Protein AF-A0A2J8FUW6-F1 (afdb_monomer_lite)

Sequence (64 aa):
MHIAENYNGTYKEATIRKTYEDPYTHELKEWWNSVTQGMGPKTTTRDAAQDLEIFGMAMKHHYG

Radius of gyration: 19.72 Å; chains: 1; bounding box: 43×26×52 Å

Structure (mmCIF, N/CA/C/O backbone):
data_AF-A0A2J8FUW6-F1
#
_entry.id   AF-A0A2J8FUW6-F1
#
loop_
_atom_site.group_PDB
_atom_site.id
_atom_site.type_symbol
_atom_site.label_atom_id
_atom_site.label_alt_id
_atom_site.label_comp_id
_atom_site.label_asym_id
_atom_site.label_entity_id
_atom_site.label_seq_id
_atom_site.pdbx_PDB_ins_code
_atom_site.Cartn_x
_atom_site.Cartn_y
_atom_site.Cartn_z
_atom_site.occupancy
_atom_site.B_iso_or_equiv
_atom_site.auth_seq_id
_atom_site.auth_comp_id
_atom_site.auth_asym_id
_atom_site.auth_atom_id
_atom_site.pdbx_PDB_model_num
ATOM 1 N N . MET A 1 1 ? 10.122 3.989 -12.807 1.00 79.44 1 MET A N 1
ATOM 2 C CA . MET A 1 1 ? 10.726 5.080 -13.608 1.00 79.44 1 MET A CA 1
ATOM 3 C C . MET A 1 1 ? 10.415 4.774 -15.053 1.00 79.44 1 MET A C 1
ATOM 5 O O . MET A 1 1 ? 10.720 3.665 -15.482 1.00 79.44 1 MET A O 1
ATOM 9 N N . HIS A 1 2 ? 9.756 5.697 -15.745 1.00 83.06 2 HIS A N 1
ATOM 10 C CA . HIS A 1 2 ? 9.435 5.551 -17.162 1.00 83.06 2 HIS A CA 1
ATOM 11 C C . HIS A 1 2 ? 10.532 6.228 -17.976 1.00 83.06 2 HIS A C 1
ATOM 13 O O . HIS A 1 2 ? 10.924 7.350 -17.659 1.00 83.06 2 HIS A O 1
ATOM 19 N N . ILE A 1 3 ? 11.061 5.515 -18.964 1.00 85.25 3 ILE A N 1
ATOM 20 C CA . ILE A 1 3 ? 12.077 6.010 -19.887 1.00 85.25 3 ILE A CA 1
ATOM 21 C C . ILE A 1 3 ? 11.503 5.856 -21.285 1.00 85.25 3 ILE A C 1
ATOM 23 O O . ILE A 1 3 ? 11.179 4.744 -21.698 1.00 85.25 3 ILE A O 1
ATOM 27 N N . ALA A 1 4 ? 11.386 6.977 -21.986 1.00 89.81 4 ALA A N 1
ATOM 28 C CA . ALA A 1 4 ? 11.034 7.034 -23.393 1.00 89.81 4 ALA A CA 1
ATOM 29 C C . ALA A 1 4 ? 12.216 7.660 -24.137 1.00 89.81 4 ALA A C 1
ATOM 31 O O . ALA A 1 4 ? 12.609 8.788 -23.837 1.00 89.81 4 ALA A O 1
ATOM 32 N N . GLU A 1 5 ? 12.814 6.917 -25.063 1.00 90.00 5 GLU A N 1
ATOM 33 C CA . GLU A 1 5 ? 14.002 7.348 -25.802 1.00 90.00 5 GLU A CA 1
ATOM 34 C C . GLU A 1 5 ? 13.901 6.994 -27.291 1.00 90.00 5 GLU A C 1
ATOM 36 O O . GLU A 1 5 ? 13.259 6.016 -27.679 1.00 90.00 5 GLU A O 1
ATOM 41 N N . ASN A 1 6 ? 14.548 7.792 -28.145 1.00 88.12 6 ASN A N 1
ATOM 42 C CA . ASN A 1 6 ? 14.817 7.394 -29.524 1.00 88.12 6 ASN A CA 1
ATOM 43 C C . ASN A 1 6 ? 16.163 6.666 -29.554 1.00 88.12 6 ASN A C 1
ATOM 45 O O . ASN A 1 6 ? 17.202 7.270 -29.290 1.00 88.12 6 ASN A O 1
ATOM 49 N N . TYR A 1 7 ? 16.137 5.375 -29.871 1.00 86.00 7 TYR A N 1
ATOM 50 C CA . TYR A 1 7 ? 17.327 4.544 -29.986 1.00 86.00 7 TYR A CA 1
ATOM 51 C C . TYR A 1 7 ? 17.455 4.050 -31.429 1.00 86.00 7 TYR A C 1
ATOM 53 O O . TYR A 1 7 ? 16.605 3.304 -31.917 1.00 86.00 7 TYR A O 1
ATOM 61 N N . ASN A 1 8 ? 18.506 4.488 -32.131 1.00 87.94 8 ASN A N 1
ATOM 62 C CA . ASN A 1 8 ? 18.775 4.163 -33.540 1.00 87.94 8 ASN A CA 1
ATOM 63 C C . ASN A 1 8 ? 17.586 4.432 -34.486 1.00 87.94 8 ASN A C 1
ATOM 65 O O . ASN A 1 8 ? 17.258 3.610 -35.340 1.00 87.94 8 ASN A O 1
ATOM 69 N N . GLY A 1 9 ? 16.907 5.571 -34.319 1.00 89.75 9 GLY A N 1
ATOM 70 C CA . GLY A 1 9 ? 15.767 5.955 -35.157 1.00 89.75 9 GLY A CA 1
ATOM 71 C C . GLY A 1 9 ? 14.448 5.278 -34.781 1.00 89.75 9 GLY A C 1
ATOM 72 O O . GLY A 1 9 ? 13.427 5.577 -35.393 1.00 89.75 9 GLY A O 1
ATOM 73 N N . THR A 1 10 ? 14.437 4.416 -33.760 1.00 84.75 10 THR A N 1
ATOM 74 C CA . THR A 1 10 ? 13.236 3.718 -33.285 1.00 84.75 10 THR A CA 1
ATOM 75 C C . THR A 1 10 ? 12.835 4.233 -31.904 1.00 84.75 10 THR A C 1
ATOM 77 O O . THR A 1 10 ? 13.685 4.418 -31.033 1.00 84.75 10 THR A O 1
ATOM 80 N N . TYR A 1 11 ? 11.538 4.465 -31.687 1.00 90.50 11 TYR A N 1
ATOM 81 C CA . TYR A 1 11 ? 11.008 4.786 -30.360 1.00 90.50 11 TYR A CA 1
ATOM 82 C C . TYR A 1 11 ? 11.073 3.553 -29.455 1.00 90.50 11 TYR A C 1
ATOM 84 O O . TYR A 1 11 ? 10.564 2.488 -29.811 1.00 90.50 11 TYR A O 1
ATOM 92 N N . LYS A 1 12 ? 11.689 3.705 -28.284 1.00 90.94 12 LYS A N 1
ATOM 93 C CA . LYS A 1 12 ? 11.784 2.669 -27.261 1.00 90.94 12 LYS A CA 1
ATOM 94 C C . LYS A 1 12 ? 11.244 3.206 -25.946 1.00 90.94 12 LYS A C 1
ATOM 96 O O . LYS A 1 12 ? 11.655 4.264 -25.475 1.00 90.94 12 LYS A O 1
ATOM 101 N N . GLU A 1 13 ? 10.368 2.422 -25.332 1.00 91.81 13 GLU A N 1
ATOM 102 C CA . GLU A 1 13 ? 9.802 2.718 -24.024 1.00 91.81 13 GLU A CA 1
ATOM 103 C C . GLU A 1 13 ? 10.109 1.583 -23.051 1.00 91.81 13 GLU A C 1
ATOM 105 O O . GLU A 1 13 ? 9.928 0.403 -23.360 1.00 91.81 13 GLU A O 1
ATOM 110 N N . ALA A 1 14 ? 10.608 1.939 -21.873 1.00 89.56 14 ALA A N 1
ATOM 111 C CA . ALA A 1 14 ? 10.930 1.000 -20.815 1.00 89.56 14 ALA A CA 1
ATOM 112 C C . ALA A 1 14 ? 10.417 1.511 -19.471 1.00 89.56 14 ALA A C 1
ATOM 114 O O . ALA A 1 14 ? 10.490 2.697 -19.145 1.00 89.56 14 ALA A O 1
ATOM 115 N N . THR A 1 15 ? 9.943 0.580 -18.647 1.00 87.25 15 THR A N 1
ATOM 116 C CA . THR A 1 15 ? 9.614 0.855 -17.250 1.00 87.25 15 THR A CA 1
ATOM 117 C C . THR A 1 15 ? 10.600 0.115 -16.365 1.00 87.25 15 THR A C 1
ATOM 119 O O . THR A 1 15 ? 10.583 -1.113 -16.291 1.00 87.25 15 THR A O 1
ATOM 122 N N . ILE A 1 16 ? 11.448 0.862 -15.662 1.00 86.00 16 ILE A N 1
ATOM 123 C CA . ILE A 1 16 ? 12.328 0.283 -14.649 1.00 86.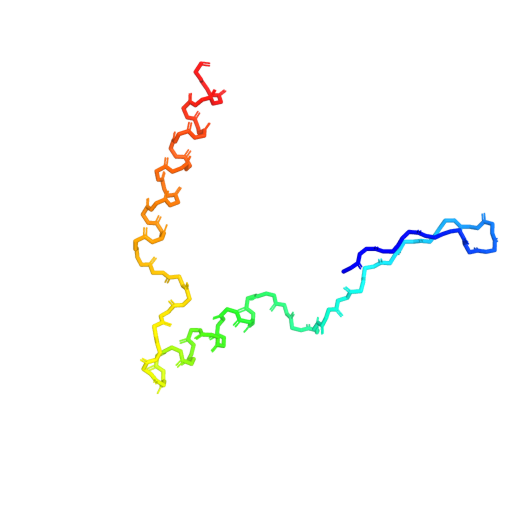00 16 ILE A CA 1
ATOM 124 C C . ILE A 1 16 ? 11.492 -0.016 -13.406 1.00 86.00 16 ILE A C 1
ATOM 126 O O . ILE A 1 16 ? 10.943 0.904 -12.777 1.00 86.00 16 ILE A O 1
ATOM 130 N N . ARG A 1 17 ? 11.429 -1.304 -13.053 1.00 85.00 17 ARG A N 1
ATOM 131 C CA . ARG A 1 17 ? 10.863 -1.800 -11.797 1.00 85.00 17 ARG A CA 1
ATOM 132 C C . ARG A 1 17 ? 11.962 -1.860 -10.740 1.00 85.00 17 ARG A C 1
ATOM 134 O O . ARG A 1 17 ? 13.036 -2.389 -10.995 1.00 85.00 17 ARG A O 1
ATOM 141 N N . LYS A 1 18 ? 11.695 -1.299 -9.558 1.00 85.19 18 LYS A N 1
ATOM 142 C CA . LYS A 1 18 ? 12.650 -1.298 -8.432 1.00 85.19 18 LYS A CA 1
ATOM 143 C C . LYS A 1 18 ? 12.757 -2.662 -7.748 1.00 85.19 18 LYS A C 1
ATOM 145 O O . LYS A 1 18 ? 13.772 -2.958 -7.134 1.00 85.19 18 LYS A O 1
ATOM 150 N N . THR A 1 19 ? 11.700 -3.458 -7.837 1.00 85.62 19 THR A N 1
ATOM 151 C CA . THR A 1 19 ? 11.599 -4.793 -7.256 1.00 85.62 19 THR A CA 1
ATOM 152 C C . THR A 1 19 ? 10.877 -5.711 -8.239 1.00 85.62 19 THR A C 1
ATOM 154 O O . THR A 1 19 ? 10.065 -5.248 -9.047 1.00 85.62 19 THR A O 1
ATOM 157 N N . TYR A 1 20 ? 11.209 -7.001 -8.186 1.00 87.56 20 TYR A N 1
ATOM 158 C CA . TYR A 1 20 ? 10.468 -8.056 -8.879 1.00 87.56 20 TYR A CA 1
ATOM 159 C C . TYR A 1 20 ? 9.209 -8.470 -8.116 1.00 87.56 20 TYR A C 1
ATOM 161 O O . TYR A 1 20 ? 8.343 -9.126 -8.687 1.00 87.56 20 TYR A O 1
ATOM 169 N N . GLU A 1 21 ? 9.112 -8.083 -6.845 1.00 92.50 21 GLU A N 1
ATOM 170 C CA . GLU A 1 21 ? 7.937 -8.327 -6.024 1.00 92.50 21 GLU A CA 1
ATOM 171 C C . GLU A 1 21 ? 6.794 -7.447 -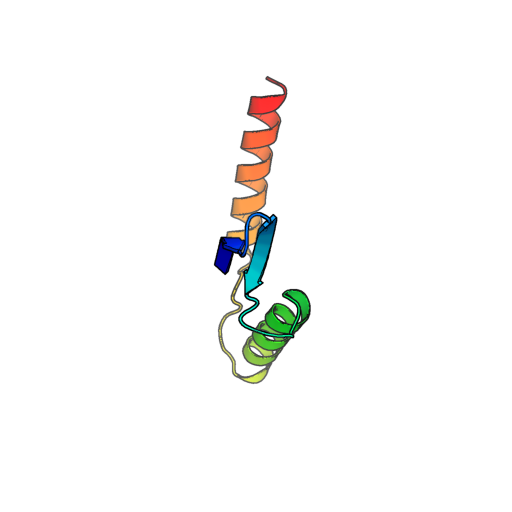6.506 1.00 92.50 21 GLU A C 1
ATOM 173 O O . GLU A 1 21 ? 6.963 -6.256 -6.790 1.00 92.50 21 GLU A O 1
ATOM 178 N N . ASP A 1 22 ? 5.622 -8.052 -6.620 1.00 91.06 22 ASP A N 1
ATOM 179 C CA . ASP A 1 22 ? 4.415 -7.307 -6.898 1.00 91.06 22 ASP A CA 1
ATOM 180 C C . ASP A 1 22 ? 3.979 -6.512 -5.647 1.00 91.06 22 ASP A C 1
ATOM 182 O O . ASP A 1 22 ? 4.385 -6.830 -4.521 1.00 91.06 22 ASP A O 1
ATOM 186 N N . PRO A 1 23 ? 3.144 -5.475 -5.820 1.00 90.88 23 PRO A N 1
ATOM 187 C CA . PRO A 1 23 ? 2.685 -4.660 -4.703 1.00 90.88 23 PRO A CA 1
ATOM 188 C C . PRO A 1 23 ? 1.980 -5.458 -3.598 1.00 90.88 23 PRO A C 1
ATOM 190 O O . PRO A 1 23 ? 2.194 -5.155 -2.430 1.00 90.88 23 PRO A O 1
ATOM 193 N N . TYR A 1 24 ? 1.207 -6.504 -3.919 1.00 93.12 24 TYR A N 1
ATOM 1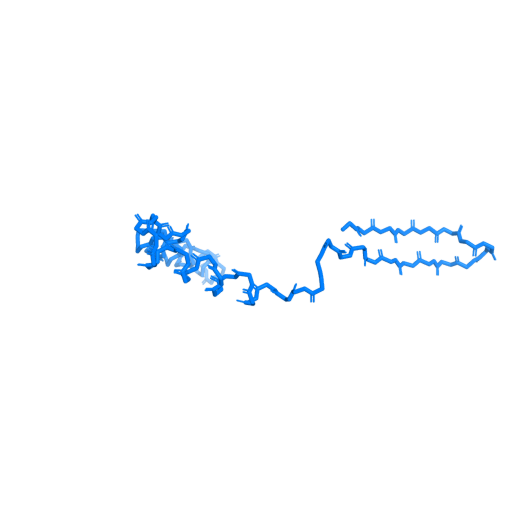94 C CA . TYR A 1 24 ? 0.502 -7.288 -2.897 1.00 93.12 24 TYR A CA 1
ATOM 195 C C . TYR A 1 24 ? 1.472 -8.069 -2.014 1.00 93.12 24 TYR A C 1
ATOM 197 O O . TYR A 1 24 ? 1.292 -8.114 -0.797 1.00 93.12 24 TYR A O 1
ATOM 205 N N . THR A 1 25 ? 2.533 -8.633 -2.599 1.00 95.12 25 THR A N 1
ATOM 206 C CA . THR A 1 25 ? 3.606 -9.270 -1.822 1.00 95.12 25 THR A CA 1
ATOM 207 C C . THR A 1 25 ? 4.234 -8.286 -0.832 1.00 95.12 25 THR A C 1
ATOM 209 O O . THR A 1 25 ? 4.540 -8.661 0.301 1.00 95.12 25 THR A O 1
ATOM 212 N N . HIS A 1 26 ? 4.400 -7.021 -1.225 1.00 93.06 26 HIS A N 1
ATOM 213 C CA . HIS A 1 26 ? 4.943 -5.993 -0.341 1.00 93.06 26 HIS A CA 1
ATOM 214 C C . HIS A 1 26 ? 3.995 -5.668 0.823 1.00 93.06 26 HIS A C 1
ATOM 216 O O . HIS A 1 26 ? 4.415 -5.733 1.978 1.00 93.06 26 HIS A O 1
ATOM 222 N N . GLU A 1 27 ? 2.711 -5.427 0.538 1.00 94.06 27 GLU A N 1
ATOM 223 C CA . GLU A 1 27 ? 1.704 -5.124 1.569 1.00 94.06 27 GLU A CA 1
ATOM 224 C C . GLU A 1 27 ? 1.560 -6.269 2.587 1.00 94.06 27 GLU A C 1
ATOM 226 O O . GLU A 1 27 ? 1.481 -6.037 3.793 1.00 94.06 27 GLU A O 1
ATOM 231 N N . LEU A 1 28 ? 1.581 -7.528 2.133 1.00 95.31 28 LEU A N 1
ATOM 232 C CA . LEU A 1 28 ? 1.478 -8.688 3.026 1.00 95.31 28 LEU A CA 1
ATOM 233 C C . LEU A 1 28 ? 2.686 -8.820 3.958 1.00 95.31 28 LEU A C 1
ATOM 235 O O . LEU A 1 28 ? 2.528 -9.207 5.117 1.00 95.31 28 LEU A O 1
ATOM 239 N N . LYS A 1 29 ? 3.889 -8.487 3.481 1.00 94.31 29 LYS A N 1
ATOM 240 C CA . LYS A 1 29 ? 5.093 -8.460 4.323 1.00 94.31 29 LYS A CA 1
ATOM 241 C C . LYS A 1 29 ? 5.031 -7.340 5.354 1.00 94.31 29 LYS A C 1
ATOM 243 O O . LYS A 1 29 ? 5.397 -7.559 6.507 1.00 94.31 29 LYS A O 1
ATOM 248 N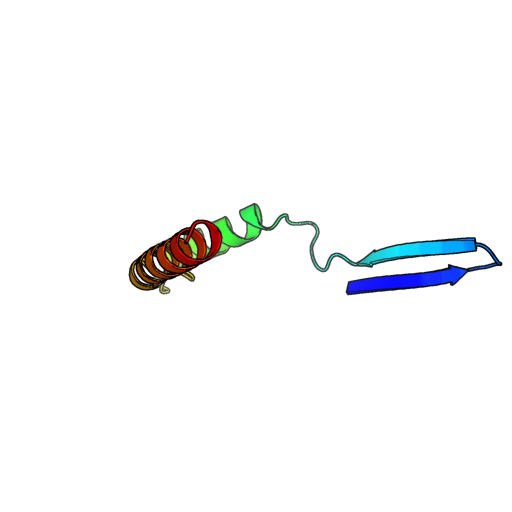 N . GLU A 1 30 ? 4.560 -6.159 4.965 1.00 94.31 30 GLU A N 1
ATOM 249 C CA . GLU A 1 30 ? 4.361 -5.042 5.893 1.00 94.31 30 GLU A CA 1
ATOM 250 C C . GLU A 1 30 ? 3.323 -5.393 6.966 1.00 94.31 30 GLU A C 1
ATOM 252 O O . GLU A 1 30 ? 3.572 -5.182 8.155 1.00 94.31 30 GLU A O 1
ATOM 257 N N . TRP A 1 31 ? 2.213 -6.026 6.575 1.00 95.31 31 TRP A N 1
ATOM 258 C CA . TRP A 1 31 ? 1.211 -6.537 7.509 1.00 95.31 31 TRP A CA 1
ATOM 259 C C . TRP A 1 31 ? 1.781 -7.595 8.457 1.00 95.31 31 TRP A C 1
ATOM 261 O O . TRP A 1 31 ? 1.611 -7.495 9.673 1.00 95.31 31 TRP A O 1
ATOM 271 N N . TRP A 1 32 ? 2.509 -8.582 7.929 1.00 95.75 32 TRP A N 1
ATOM 272 C CA . TRP A 1 32 ? 3.170 -9.601 8.745 1.00 95.75 32 TRP A CA 1
ATOM 273 C C . TRP A 1 32 ? 4.094 -8.972 9.791 1.00 95.75 32 TRP A C 1
ATOM 275 O O . TRP A 1 32 ? 4.055 -9.343 10.965 1.00 95.75 32 TRP A O 1
ATOM 285 N N . ASN A 1 33 ? 4.900 -7.989 9.390 1.00 95.31 33 ASN A N 1
ATOM 286 C CA . ASN A 1 33 ? 5.798 -7.287 10.301 1.00 95.31 33 ASN A CA 1
ATOM 287 C C . ASN A 1 33 ? 5.028 -6.473 11.351 1.00 95.31 33 ASN A C 1
ATOM 289 O O . ASN A 1 33 ? 5.419 -6.475 12.515 1.00 95.31 33 ASN A O 1
ATOM 293 N N . SER A 1 34 ? 3.915 -5.833 10.980 1.00 95.56 34 SER A N 1
ATOM 294 C CA . SER A 1 34 ? 3.035 -5.139 11.930 1.00 95.56 34 SER A CA 1
ATOM 295 C C . SER A 1 34 ? 2.521 -6.085 13.018 1.00 95.56 34 SER A C 1
ATOM 297 O O . SER A 1 34 ? 2.689 -5.810 14.207 1.00 95.56 34 SER A O 1
ATOM 299 N N . VAL A 1 35 ? 1.995 -7.248 12.625 1.00 95.25 35 VAL A N 1
ATOM 300 C CA . VAL A 1 35 ? 1.440 -8.237 13.561 1.00 95.25 35 VAL A CA 1
ATOM 301 C C . VAL A 1 35 ? 2.521 -8.878 14.433 1.00 95.25 35 VAL A C 1
ATOM 303 O O . VAL A 1 35 ? 2.311 -9.080 15.627 1.00 95.25 35 VAL A O 1
ATOM 306 N N . THR A 1 36 ? 3.677 -9.209 13.858 1.00 97.69 36 THR A N 1
ATOM 307 C CA . THR A 1 36 ? 4.713 -9.983 14.564 1.00 97.69 36 THR A CA 1
ATOM 308 C C . THR A 1 36 ? 5.678 -9.135 15.384 1.00 97.69 36 THR A C 1
ATOM 310 O O . THR A 1 36 ? 6.215 -9.628 16.373 1.00 97.69 36 THR A O 1
ATOM 313 N N . GLN A 1 37 ? 5.901 -7.874 15.005 1.00 96.19 37 GLN A N 1
ATOM 314 C CA . GLN A 1 37 ? 6.872 -6.985 15.657 1.00 96.19 37 GLN A CA 1
ATOM 315 C C . GLN A 1 37 ? 6.207 -5.884 16.492 1.00 96.19 37 GLN A C 1
ATOM 317 O O . GLN A 1 37 ? 6.898 -5.037 17.053 1.00 96.19 37 GLN A O 1
ATOM 322 N N . GLY A 1 38 ? 4.871 -5.872 16.575 1.00 90.06 38 GLY A N 1
ATOM 323 C CA . GLY A 1 38 ? 4.122 -4.856 17.317 1.00 90.06 38 GLY A CA 1
ATOM 324 C C . GLY A 1 38 ? 4.188 -3.461 16.690 1.00 90.06 38 GLY A C 1
ATOM 325 O O . GLY A 1 38 ? 3.912 -2.470 17.364 1.00 90.06 38 GLY A O 1
ATOM 326 N N . MET A 1 39 ? 4.565 -3.363 15.412 1.00 91.50 39 MET A N 1
ATOM 327 C CA . MET A 1 39 ? 4.508 -2.102 14.677 1.00 91.50 39 MET A CA 1
ATOM 328 C C . MET A 1 39 ? 3.060 -1.792 14.291 1.00 91.50 39 MET A C 1
ATOM 330 O O . MET A 1 39 ? 2.274 -2.696 14.005 1.00 91.50 39 MET A O 1
ATOM 334 N N . GLY A 1 40 ? 2.699 -0.510 14.246 1.00 93.19 40 GLY A N 1
ATOM 335 C CA . GLY A 1 40 ? 1.393 -0.099 13.730 1.00 93.19 40 GLY A CA 1
ATOM 336 C C . GLY A 1 40 ? 1.218 -0.510 12.261 1.00 93.19 40 GLY A C 1
ATOM 337 O O . GLY A 1 40 ? 2.207 -0.543 11.522 1.00 93.19 40 GLY A O 1
ATOM 338 N N . PRO A 1 41 ? -0.010 -0.830 11.820 1.00 93.62 41 PRO A N 1
ATOM 339 C CA . PRO A 1 41 ? -0.248 -1.145 10.422 1.00 93.62 41 PRO A CA 1
ATOM 340 C C . PRO A 1 41 ? -0.044 0.104 9.568 1.00 93.62 41 PRO A C 1
ATOM 342 O O . PRO A 1 41 ? -0.376 1.215 9.984 1.00 93.62 41 PRO A O 1
ATOM 345 N N . LYS A 1 42 ? 0.475 -0.091 8.355 1.00 93.38 42 LYS A N 1
ATOM 346 C CA . LYS A 1 42 ? 0.684 0.981 7.373 1.00 93.38 42 LYS A CA 1
ATOM 347 C C . LYS A 1 42 ? -0.592 1.768 7.076 1.00 93.38 42 LYS A C 1
ATOM 349 O O . LYS A 1 42 ? -0.535 2.984 6.926 1.00 93.38 42 LYS A O 1
ATOM 354 N N . THR A 1 43 ? -1.720 1.066 7.017 1.00 93.19 43 THR A N 1
ATOM 355 C CA . THR A 1 43 ? -3.052 1.646 6.847 1.00 93.19 43 THR A CA 1
ATOM 356 C C . THR A 1 43 ? -3.893 1.308 8.066 1.00 93.19 43 THR A C 1
ATOM 358 O O . THR A 1 43 ? -4.044 0.142 8.437 1.00 93.19 43 THR A O 1
ATOM 361 N N . THR A 1 44 ? -4.434 2.337 8.707 1.00 94.94 44 THR A N 1
ATOM 362 C CA . THR A 1 44 ? -5.282 2.212 9.891 1.00 94.94 44 THR A CA 1
ATOM 363 C C . THR A 1 44 ? -6.764 2.204 9.520 1.00 94.94 44 THR A C 1
ATOM 365 O O . THR A 1 44 ? -7.164 2.557 8.411 1.00 94.94 44 THR A O 1
ATOM 368 N N . THR A 1 45 ? -7.619 1.848 10.479 1.00 95.50 45 THR A N 1
ATOM 369 C CA . THR A 1 45 ? -9.080 1.926 10.311 1.00 95.50 45 THR A CA 1
ATOM 370 C C . THR A 1 45 ? -9.572 3.352 10.066 1.00 95.50 45 THR A C 1
ATOM 372 O O . THR A 1 45 ? -10.564 3.541 9.367 1.00 95.50 45 THR A O 1
ATOM 375 N N . ARG A 1 46 ? -8.875 4.358 10.610 1.00 97.38 46 ARG A N 1
ATOM 376 C CA . ARG A 1 46 ? -9.178 5.774 10.372 1.00 97.38 46 ARG A CA 1
ATOM 377 C C . ARG A 1 46 ? -8.910 6.162 8.923 1.00 97.38 46 ARG A C 1
ATOM 379 O O . ARG A 1 46 ? -9.732 6.857 8.340 1.00 97.38 46 ARG A O 1
ATOM 386 N N . ASP A 1 47 ? -7.801 5.690 8.360 1.00 96.75 47 ASP A N 1
ATOM 387 C CA . ASP A 1 47 ? -7.446 5.984 6.969 1.00 96.75 47 ASP A CA 1
ATOM 388 C C . ASP A 1 47 ? -8.507 5.395 6.026 1.00 96.75 47 ASP A C 1
ATOM 390 O O . ASP A 1 47 ? -9.058 6.106 5.192 1.00 96.75 47 ASP A O 1
ATOM 394 N N . ALA A 1 48 ? -8.920 4.143 6.262 1.00 96.12 48 ALA A N 1
ATOM 395 C CA . ALA A 1 48 ? -9.991 3.510 5.490 1.00 96.12 48 ALA A CA 1
ATOM 396 C C . ALA A 1 48 ? -11.347 4.240 5.612 1.00 96.12 48 ALA A C 1
ATOM 398 O O . ALA A 1 48 ? -12.098 4.324 4.641 1.00 96.12 48 ALA A O 1
ATOM 399 N N . ALA A 1 49 ? -11.681 4.776 6.791 1.00 97.81 49 ALA A N 1
ATOM 400 C CA . ALA A 1 49 ? -12.897 5.571 6.970 1.00 97.81 49 ALA A CA 1
ATOM 401 C C . ALA A 1 49 ? -12.841 6.881 6.166 1.00 97.81 49 ALA A C 1
ATOM 403 O O . ALA A 1 49 ? -13.818 7.247 5.514 1.00 97.81 49 ALA A O 1
ATOM 404 N N . GLN A 1 50 ? -11.686 7.548 6.165 1.00 98.19 50 GLN A N 1
ATOM 405 C CA . GLN A 1 50 ? -11.470 8.766 5.392 1.00 98.19 50 GLN A CA 1
ATOM 406 C C . GLN A 1 50 ? -11.553 8.507 3.879 1.00 98.19 50 GLN A C 1
ATOM 408 O O . GLN A 1 50 ? -12.148 9.306 3.154 1.00 98.19 50 GLN A O 1
ATOM 413 N N . ASP A 1 51 ? -11.040 7.371 3.400 1.00 96.81 51 ASP A N 1
ATOM 414 C CA . ASP A 1 51 ? -11.160 6.980 1.992 1.00 96.81 51 ASP A CA 1
ATOM 415 C C . ASP A 1 51 ? -12.630 6.862 1.562 1.00 96.81 51 ASP A C 1
ATOM 417 O O . ASP A 1 51 ? -13.016 7.375 0.510 1.00 96.81 51 ASP A O 1
ATOM 421 N N . LEU A 1 52 ? -13.483 6.248 2.392 1.00 97.00 52 LEU A N 1
ATOM 422 C CA . LEU A 1 52 ? -14.919 6.124 2.111 1.00 97.00 52 LEU A CA 1
ATOM 423 C C . LEU A 1 52 ? -15.615 7.487 2.003 1.00 97.00 52 LEU A C 1
ATOM 425 O O . LEU A 1 52 ? -16.467 7.673 1.130 1.00 97.00 52 LEU A O 1
ATOM 429 N N . GLU A 1 53 ? -15.253 8.446 2.855 1.00 97.38 53 GLU A N 1
ATOM 430 C CA . GLU A 1 53 ? -15.777 9.813 2.777 1.00 97.38 53 GLU A CA 1
ATOM 431 C C . GLU A 1 53 ? -15.370 10.491 1.466 1.00 97.38 53 GLU A C 1
ATOM 433 O O . GLU A 1 53 ? -16.216 11.069 0.775 1.00 97.38 53 GLU A O 1
ATOM 438 N N . ILE A 1 54 ? -14.096 10.370 1.084 1.00 96.94 54 ILE A N 1
ATOM 439 C CA . ILE A 1 54 ? -13.559 10.935 -0.158 1.00 96.94 54 ILE A CA 1
ATOM 440 C C . ILE A 1 54 ? -14.239 10.309 -1.377 1.00 96.94 54 ILE A C 1
ATOM 442 O O . ILE A 1 54 ? -14.689 11.038 -2.265 1.00 96.94 54 ILE A O 1
ATOM 446 N N . PHE A 1 55 ? -14.392 8.983 -1.410 1.00 95.81 55 PHE A N 1
ATOM 447 C CA . PHE A 1 55 ? -15.131 8.309 -2.478 1.00 95.81 55 PHE A CA 1
ATOM 448 C C . PHE A 1 55 ? -16.587 8.774 -2.535 1.00 95.81 55 PHE A C 1
ATOM 450 O O . PHE A 1 55 ? -17.106 9.042 -3.619 1.00 95.81 55 PHE A O 1
ATOM 457 N N . GLY A 1 56 ? -17.234 8.948 -1.380 1.00 96.19 56 GLY A N 1
ATOM 458 C CA . GLY A 1 56 ? -18.582 9.500 -1.296 1.00 96.19 56 GLY A CA 1
ATOM 459 C C . GLY A 1 56 ? -18.686 10.905 -1.895 1.00 96.19 56 GLY A C 1
ATOM 460 O O . GLY A 1 56 ?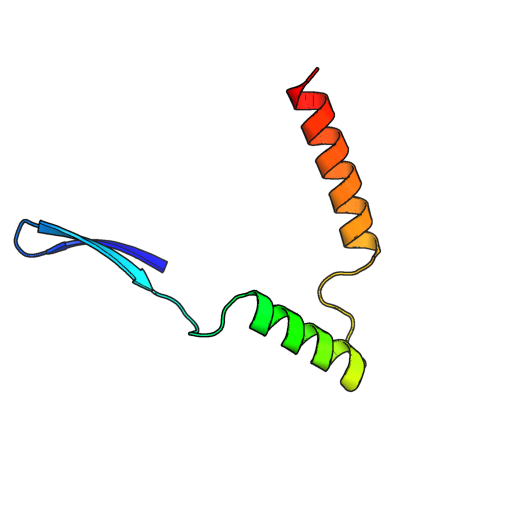 -19.631 11.186 -2.634 1.00 96.19 56 GLY A O 1
ATOM 461 N N . MET A 1 57 ? -17.715 11.780 -1.623 1.00 95.88 57 MET A N 1
ATOM 462 C CA . MET A 1 57 ? -17.652 13.121 -2.216 1.00 95.88 57 MET A CA 1
ATOM 463 C C . MET A 1 57 ? -17.441 13.069 -3.732 1.00 95.88 57 MET A C 1
ATOM 465 O O . MET A 1 57 ? -18.169 13.733 -4.469 1.00 95.88 57 MET A O 1
ATOM 469 N N . ALA A 1 58 ? -16.493 12.254 -4.203 1.00 94.69 58 ALA A N 1
ATOM 470 C CA . ALA A 1 58 ? -16.188 12.117 -5.626 1.00 94.69 58 ALA A CA 1
ATOM 471 C C . ALA A 1 58 ? -17.396 11.608 -6.426 1.00 94.69 58 ALA A C 1
ATOM 473 O O . ALA A 1 58 ? -17.731 12.164 -7.471 1.00 94.69 58 ALA A O 1
ATOM 474 N N . MET A 1 59 ? -18.098 10.599 -5.902 1.00 94.50 59 MET A N 1
ATOM 475 C CA . MET A 1 59 ? -19.308 10.058 -6.523 1.00 94.50 59 MET A CA 1
ATOM 476 C C . MET A 1 59 ? -20.421 11.108 -6.583 1.00 94.50 59 MET A C 1
ATOM 478 O O . MET A 1 59 ? -21.008 11.320 -7.640 1.00 94.50 59 MET A O 1
ATOM 482 N N . LYS A 1 60 ? -20.686 11.825 -5.484 1.00 92.25 60 LYS A N 1
ATOM 483 C CA . LYS A 1 60 ? -21.711 12.882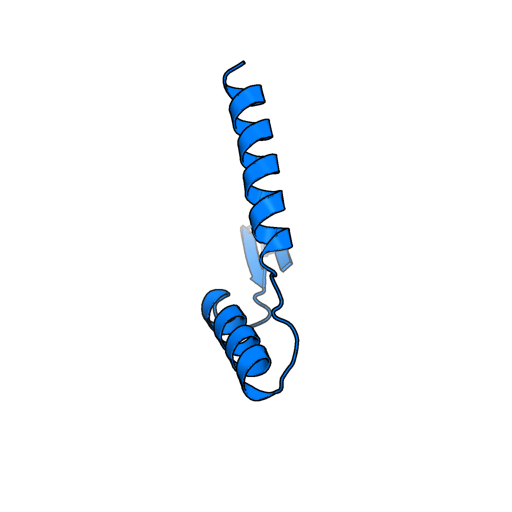 -5.462 1.00 92.25 60 LYS A CA 1
ATOM 484 C C . LYS A 1 60 ? -21.407 14.022 -6.432 1.00 92.25 60 LYS A C 1
ATOM 486 O O . LYS A 1 60 ? -22.329 14.532 -7.046 1.00 92.25 60 LYS A O 1
ATOM 491 N N . HIS A 1 61 ? -20.141 14.409 -6.577 1.00 84.69 61 HIS A N 1
ATOM 492 C CA . HIS A 1 61 ? -19.738 15.456 -7.516 1.00 84.69 61 HIS A CA 1
ATOM 493 C C . HIS A 1 61 ? -19.810 14.997 -8.984 1.00 84.69 61 HIS A C 1
ATOM 495 O O . HIS A 1 61 ? -20.055 15.811 -9.864 1.00 84.69 61 HIS A O 1
ATOM 501 N N . HIS A 1 62 ? -19.571 13.717 -9.283 1.00 71.94 62 HIS A N 1
ATOM 502 C CA . HIS A 1 62 ? -19.616 13.212 -10.662 1.00 71.94 62 HIS A CA 1
ATOM 503 C C . HIS A 1 62 ? -21.044 12.985 -11.187 1.00 71.94 62 HIS A C 1
ATOM 505 O O . HIS A 1 62 ? -21.274 13.076 -12.389 1.00 71.94 62 HIS A O 1
ATOM 511 N N . TYR A 1 63 ? -21.992 12.695 -10.293 1.00 60.81 63 TYR A N 1
ATOM 512 C CA . TYR A 1 63 ? -23.405 12.462 -10.622 1.00 60.81 63 TYR A CA 1
ATOM 513 C C . TYR A 1 63 ? -24.335 13.619 -10.206 1.00 60.81 63 TYR A C 1
ATOM 515 O O . TYR A 1 63 ? -25.555 13.448 -10.239 1.00 60.81 63 TYR A O 1
ATOM 523 N N . GLY A 1 64 ? -23.771 14.750 -9.766 1.00 53.19 64 GLY A N 1
ATOM 524 C CA . GLY A 1 64 ? -24.490 15.944 -9.304 1.00 53.19 64 GLY A CA 1
ATOM 525 C C . GLY A 1 64 ? -24.653 17.013 -10.372 1.00 53.19 64 GLY A C 1
ATOM 526 O O . GLY A 1 64 ? -23.780 17.099 -11.263 1.00 53.19 64 GLY A O 1
#

Organism: Verticillium dahliae (NCBI:txid27337)

Secondary structure (DSSP, 8-state):
-EEEEEETTEEEEEE--S-SS-HHHHHHHHHHHHHHH-PPPSS-HHHHHHHHHHHHHHHHHH--

Foldseek 3Di:
DWDWDQDPNDIDIDDDDPDPDDPVNVQVVQVVCCVPVVNPRPDDPVNVVVVVVVVVVVVVVVVD

pLDDT: mean 90.75, std 7.87, range [53.19, 98.19]